Protein AF-E6QV24-F1 (afdb_monomer)

Mean predicted aligned error: 9.93 Å

Sequence (106 aa):
MTEKHENQETTTMQDHSDRLDYRHEEQKKALLIAMFHGGTVSRATRVRDAPFRVTVKGDSATVSAGIIHEMSQERLLRKQDYPDRFFYTLTEKGRSLARKIMADEK

Secondary structure (DSSP, 8-state):
------------SSHHHHHHHHHHHHHHHHHHHHHHTT-EEEEESSSTTPPEEEEETTEEEEE-HHHHHHHHHTTSEEEEE-SSEEEEEE-HHHHHHHHHHHHHT-

Organism: NCBI:txid410659

Nearest PDB structures (foldseek):
  5k0y-assembly1_t  TM=6.240E-01  e=4.616E-03  Oryctolagus cuniculus
  7oyc-assembly1_K2  TM=6.188E-01  e=1.890E-02  Xenopus laevis
  6zj3-assembly1_SN  TM=5.768E-01  e=6.845E-02  Euglena gracilis
  7qiz-assembly1_PA  TM=5.836E-01  e=1.188E-01  Solanum lycopersicum
  6gz3-assembly1_BK  TM=5.836E-01  e=1.188E-01  Oryctolagus cuniculus

Radius of gyration: 20.34 Å; Cα contacts (8 Å, |Δi|>4): 125; chains: 1; bounding box: 56×37×61 Å

Structure (mmCIF, N/CA/C/O backbone):
data_AF-E6QV24-F1
#
_entry.id   AF-E6QV24-F1
#
loop_
_atom_site.group_PDB
_atom_site.id
_atom_site.type_symbol
_atom_site.label_atom_id
_atom_site.label_alt_id
_atom_site.label_comp_id
_atom_site.label_asym_id
_atom_site.label_entity_id
_atom_site.label_seq_id
_atom_site.pdbx_PDB_ins_code
_atom_site.Cartn_x
_atom_site.Cartn_y
_atom_site.Cartn_z
_atom_site.occupancy
_atom_site.B_iso_or_equiv
_atom_site.auth_seq_id
_atom_site.auth_comp_id
_atom_site.auth_asym_id
_atom_site.auth_atom_id
_atom_site.pdbx_PDB_model_num
ATOM 1 N N . MET A 1 1 ? 43.501 22.158 47.760 1.00 36.91 1 MET A N 1
ATOM 2 C CA . MET A 1 1 ? 42.612 23.332 47.891 1.00 36.91 1 MET A CA 1
ATOM 3 C C . MET A 1 1 ? 42.487 23.914 46.492 1.00 36.91 1 MET A C 1
ATOM 5 O O . MET A 1 1 ? 43.513 24.300 45.964 1.00 36.91 1 MET A O 1
ATOM 9 N N . THR A 1 2 ? 41.377 23.903 45.764 1.00 39.44 2 THR A N 1
ATOM 10 C CA . THR A 1 2 ? 39.970 23.591 46.041 1.00 39.44 2 THR A CA 1
ATOM 11 C C . THR A 1 2 ? 39.313 23.312 44.677 1.00 39.44 2 THR A C 1
ATOM 13 O O . THR A 1 2 ? 39.796 23.787 43.654 1.00 39.44 2 THR A O 1
ATOM 16 N N . GLU A 1 3 ? 38.271 22.489 44.699 1.00 46.56 3 GLU A N 1
ATOM 17 C CA . GLU A 1 3 ? 37.474 21.938 43.595 1.00 46.56 3 GLU A CA 1
ATOM 18 C C . GLU A 1 3 ? 36.766 22.965 42.676 1.00 46.56 3 GLU A C 1
ATOM 20 O O . GLU A 1 3 ? 36.699 24.155 42.987 1.00 46.56 3 GLU A O 1
ATOM 25 N N . LYS A 1 4 ? 36.079 22.390 41.664 1.00 49.31 4 LYS A N 1
ATOM 26 C CA . LYS A 1 4 ? 34.927 22.859 40.850 1.00 49.31 4 LYS A CA 1
ATOM 27 C C . LYS A 1 4 ? 35.312 23.322 39.430 1.00 49.31 4 LYS A C 1
ATOM 29 O O . LYS A 1 4 ? 36.160 24.183 39.267 1.00 49.31 4 LYS A O 1
ATOM 34 N N . HIS A 1 5 ? 34.763 22.767 38.346 1.00 45.22 5 HIS A N 1
ATOM 35 C CA . HIS A 1 5 ? 33.353 22.439 38.140 1.00 45.22 5 HIS A CA 1
ATOM 36 C C . HIS A 1 5 ? 33.076 21.101 37.447 1.00 45.22 5 HIS A C 1
ATOM 38 O O . HIS A 1 5 ? 33.758 20.671 36.522 1.00 45.22 5 HIS A O 1
ATOM 44 N N . GLU A 1 6 ? 31.992 20.522 37.943 1.00 47.66 6 GLU A N 1
ATOM 45 C CA . GLU A 1 6 ? 31.233 19.369 37.496 1.00 47.66 6 GLU A CA 1
ATOM 46 C C . GLU A 1 6 ? 30.195 19.790 36.432 1.00 47.66 6 GLU A C 1
ATOM 48 O O . GLU A 1 6 ? 29.665 20.898 36.498 1.00 47.66 6 GLU A O 1
ATOM 53 N N . ASN A 1 7 ? 29.882 18.848 35.536 1.00 52.78 7 ASN A N 1
ATOM 54 C CA . ASN A 1 7 ? 28.608 18.618 34.840 1.00 52.78 7 ASN A CA 1
ATOM 55 C C . ASN A 1 7 ? 27.989 19.681 33.912 1.00 52.78 7 ASN A C 1
ATOM 57 O O . ASN A 1 7 ? 27.503 20.720 34.351 1.00 52.78 7 ASN A O 1
ATOM 61 N N . GLN A 1 8 ? 27.871 19.286 32.635 1.00 44.62 8 GLN A N 1
ATOM 62 C CA . GLN A 1 8 ? 26.824 19.608 31.643 1.00 44.62 8 GLN A CA 1
ATOM 63 C C . GLN A 1 8 ? 27.225 18.880 30.330 1.00 44.62 8 GLN A C 1
ATOM 65 O O . GLN A 1 8 ? 28.387 18.948 29.955 1.00 44.62 8 GLN A O 1
ATOM 70 N N . GLU A 1 9 ? 26.444 18.087 29.591 1.00 46.53 9 GLU A N 1
ATOM 71 C CA . GLU A 1 9 ? 25.015 17.775 29.528 1.00 46.53 9 GLU A CA 1
ATOM 72 C C . GLU A 1 9 ? 24.856 16.390 28.866 1.00 46.53 9 GLU A C 1
ATOM 74 O O . GLU A 1 9 ? 25.351 16.150 27.765 1.00 46.53 9 GLU A O 1
ATOM 79 N N . THR A 1 10 ? 24.132 15.472 29.502 1.00 50.44 10 THR A N 1
ATOM 80 C CA . THR A 1 10 ? 23.622 14.246 28.871 1.00 50.44 10 THR A CA 1
ATOM 81 C C . THR A 1 10 ? 22.197 14.490 28.376 1.00 50.44 10 THR A C 1
ATOM 83 O O . THR A 1 10 ? 21.255 14.062 29.034 1.00 50.44 10 THR A O 1
ATOM 86 N N . THR A 1 11 ? 22.015 15.165 27.238 1.00 54.16 11 THR A N 1
ATOM 87 C CA . THR A 1 11 ? 20.681 15.316 26.619 1.00 54.16 11 THR A CA 1
ATOM 88 C C . THR A 1 11 ? 20.800 15.466 25.103 1.00 54.16 11 THR A C 1
ATOM 90 O O . THR A 1 11 ? 20.974 16.579 24.625 1.00 54.16 11 THR A O 1
ATOM 93 N N . THR A 1 12 ? 20.733 14.375 24.323 1.00 53.31 12 THR A N 1
ATOM 94 C CA . THR A 1 12 ? 20.452 14.422 22.857 1.00 53.31 12 THR A CA 1
ATOM 95 C C . THR A 1 12 ? 20.240 13.029 22.233 1.00 53.31 12 THR A C 1
ATOM 97 O O . THR A 1 12 ? 20.788 12.706 21.186 1.00 53.31 12 THR A O 1
ATOM 100 N N . MET A 1 13 ? 19.441 12.153 22.855 1.00 53.44 13 MET A N 1
ATOM 101 C CA . MET A 1 13 ? 19.013 10.899 22.191 1.00 53.44 13 MET A CA 1
ATOM 102 C C . MET A 1 13 ? 17.493 10.721 22.073 1.00 53.44 13 MET A C 1
ATOM 104 O O . MET A 1 13 ? 17.053 9.841 21.338 1.00 53.44 13 MET A O 1
ATOM 108 N N . GLN A 1 14 ? 16.679 11.559 22.724 1.00 50.84 14 GLN A N 1
ATOM 109 C CA . GLN A 1 14 ? 15.213 11.440 22.671 1.00 50.84 14 GLN A CA 1
ATOM 110 C C . GLN A 1 14 ? 14.576 12.220 21.503 1.00 50.84 14 GLN A C 1
ATOM 112 O O . GLN A 1 14 ? 13.707 11.675 20.835 1.00 50.84 14 GLN A O 1
ATOM 117 N N . ASP A 1 15 ? 15.088 13.406 21.145 1.00 49.62 15 ASP A N 1
ATOM 118 C CA . ASP A 1 15 ? 14.508 14.263 20.083 1.00 49.62 15 ASP A CA 1
ATOM 119 C C . ASP A 1 15 ? 14.504 13.615 18.682 1.00 49.62 15 ASP A C 1
ATOM 121 O O . ASP A 1 15 ? 13.609 13.837 17.864 1.00 49.62 15 ASP A O 1
ATOM 125 N N . HIS A 1 16 ? 15.489 12.760 18.396 1.00 44.44 16 HIS A N 1
ATOM 126 C CA . HIS A 1 16 ? 15.592 12.101 17.096 1.00 44.44 16 HIS A CA 1
ATOM 127 C C . HIS A 1 16 ? 14.577 10.972 16.906 1.00 44.44 16 HIS A C 1
ATOM 129 O O . HIS A 1 16 ? 14.151 10.756 15.773 1.00 44.44 16 HIS A O 1
ATOM 135 N N . SER A 1 17 ? 14.183 10.273 17.975 1.00 52.34 17 SER A N 1
ATOM 136 C CA . SER A 1 17 ? 13.234 9.157 17.861 1.00 52.34 17 SER A CA 1
ATOM 137 C C . SER A 1 17 ? 11.819 9.677 17.623 1.00 52.34 17 SER A C 1
ATOM 139 O O . SER A 1 17 ? 11.217 9.325 16.613 1.00 52.34 17 SER A O 1
ATOM 141 N N . ASP A 1 18 ? 11.357 10.639 18.429 1.00 52.75 18 ASP A N 1
ATOM 142 C CA . ASP A 1 18 ? 10.018 11.230 18.279 1.00 52.75 18 ASP A CA 1
ATOM 143 C C . ASP A 1 18 ? 9.814 11.877 16.896 1.00 52.75 18 ASP A C 1
ATOM 145 O O . ASP A 1 18 ? 8.753 11.771 16.277 1.00 52.75 18 ASP A O 1
ATOM 149 N N . ARG A 1 19 ? 10.858 12.520 16.356 1.00 57.03 19 ARG A N 1
ATOM 150 C CA . ARG A 1 19 ? 10.805 13.180 15.044 1.00 57.03 19 ARG A CA 1
ATOM 151 C C . ARG A 1 19 ? 10.837 12.201 13.866 1.00 57.03 19 ARG A C 1
ATOM 153 O O . ARG A 1 19 ? 10.294 12.513 12.801 1.00 57.03 19 ARG A O 1
ATOM 160 N N . LEU A 1 20 ? 11.494 11.051 14.023 1.00 60.06 20 LEU A N 1
ATOM 161 C CA . LEU A 1 20 ? 11.481 9.976 13.028 1.00 60.06 20 LEU A CA 1
ATOM 162 C C . LEU A 1 20 ? 10.139 9.238 13.048 1.00 60.06 20 LEU A C 1
ATOM 164 O O . LEU A 1 20 ? 9.577 9.010 11.977 1.00 60.06 20 LEU A O 1
ATOM 168 N N . ASP A 1 21 ? 9.594 8.973 14.234 1.00 62.28 21 ASP A N 1
ATOM 169 C CA . ASP A 1 21 ? 8.296 8.321 14.422 1.00 62.28 21 ASP A CA 1
ATOM 170 C C . ASP A 1 21 ? 7.147 9.180 13.880 1.00 62.28 21 ASP A C 1
ATOM 172 O O . ASP A 1 21 ? 6.288 8.683 13.151 1.00 62.28 21 ASP A O 1
ATOM 176 N N . TYR A 1 22 ? 7.176 10.496 14.120 1.00 60.22 22 TYR A N 1
ATOM 177 C CA . TYR A 1 22 ? 6.186 11.422 13.565 1.00 60.22 22 TYR A CA 1
ATOM 178 C C . TYR A 1 22 ? 6.180 11.405 12.028 1.00 60.22 22 TYR A C 1
ATOM 180 O O . TYR A 1 22 ? 5.131 11.250 11.402 1.00 60.22 22 TYR A O 1
ATOM 188 N N . ARG A 1 23 ? 7.362 11.467 11.396 1.00 79.06 23 ARG A N 1
ATOM 189 C CA . ARG A 1 23 ? 7.481 11.366 9.930 1.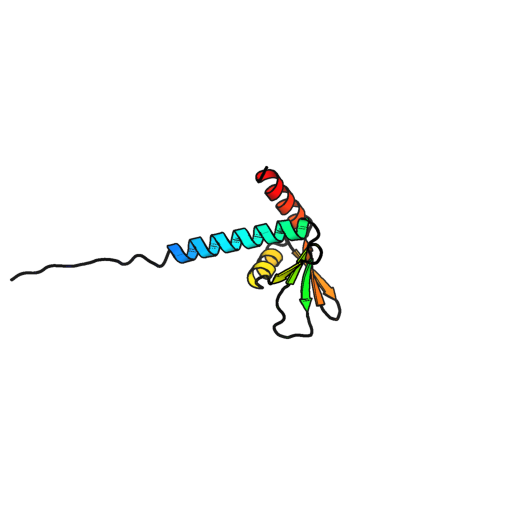00 79.06 23 ARG A CA 1
ATOM 190 C C . ARG A 1 23 ? 7.029 10.007 9.405 1.00 79.06 23 ARG A C 1
ATOM 192 O O . ARG A 1 23 ? 6.523 9.927 8.288 1.00 79.06 23 ARG A O 1
ATOM 199 N N . HIS A 1 24 ? 7.237 8.946 10.174 1.00 84.69 24 HIS A N 1
ATOM 200 C CA . HIS A 1 24 ? 6.851 7.590 9.803 1.00 84.69 24 HIS A CA 1
ATOM 201 C C . HIS A 1 24 ? 5.328 7.408 9.817 1.00 84.69 24 HIS A C 1
ATOM 203 O O . HIS A 1 24 ? 4.756 6.941 8.829 1.00 84.69 24 HIS A O 1
ATOM 209 N N . GLU A 1 25 ? 4.652 7.865 10.873 1.00 86.50 25 GLU A N 1
ATOM 210 C CA . GLU A 1 25 ? 3.186 7.865 10.968 1.00 86.50 25 GLU A CA 1
ATOM 211 C C . GLU A 1 25 ? 2.542 8.780 9.914 1.00 86.50 25 GLU A C 1
ATOM 213 O O . GLU A 1 25 ? 1.572 8.389 9.255 1.00 86.50 25 GLU A O 1
ATOM 218 N N . GLU A 1 26 ? 3.124 9.955 9.650 1.00 88.44 26 GLU A N 1
ATOM 219 C CA . GLU A 1 26 ? 2.697 10.824 8.547 1.00 88.44 26 GLU A CA 1
ATOM 220 C C . GLU A 1 26 ? 2.830 10.135 7.183 1.00 88.44 26 GLU A C 1
ATOM 222 O O . GLU A 1 26 ? 1.929 10.231 6.347 1.00 88.44 26 GLU A O 1
ATOM 227 N N . GLN A 1 27 ? 3.915 9.391 6.945 1.00 89.69 27 GLN A N 1
ATOM 228 C CA . GLN A 1 27 ? 4.094 8.637 5.703 1.00 89.69 27 GLN A CA 1
ATOM 229 C C . GLN A 1 27 ? 3.094 7.478 5.578 1.00 89.69 27 GLN A C 1
ATOM 231 O O . GLN A 1 27 ? 2.550 7.270 4.488 1.00 89.69 27 GLN A O 1
ATOM 236 N N . LYS A 1 28 ? 2.796 6.752 6.667 1.00 93.06 28 LYS A N 1
ATOM 237 C CA . LYS A 1 28 ? 1.732 5.728 6.697 1.00 93.06 28 LYS A CA 1
ATOM 238 C C . LYS A 1 28 ? 0.378 6.345 6.349 1.00 93.06 28 LYS A C 1
ATOM 240 O O . LYS A 1 28 ? -0.336 5.828 5.485 1.00 93.06 28 LYS A O 1
ATOM 245 N N . LYS A 1 29 ? 0.046 7.479 6.970 1.00 92.81 29 LYS A N 1
ATOM 246 C CA . LYS A 1 29 ? -1.186 8.236 6.714 1.00 92.81 29 LYS A CA 1
ATOM 247 C C . LYS A 1 29 ? -1.272 8.705 5.261 1.00 92.81 29 LYS A C 1
ATOM 249 O O . LYS A 1 29 ? -2.268 8.426 4.590 1.00 92.81 29 LYS A O 1
ATOM 254 N N . ALA A 1 30 ? -0.222 9.341 4.746 1.00 91.19 30 ALA A N 1
ATOM 255 C CA . ALA A 1 30 ? -0.159 9.798 3.362 1.00 91.19 30 ALA A CA 1
ATOM 256 C C . ALA A 1 30 ? -0.331 8.635 2.373 1.00 91.19 30 ALA A C 1
ATOM 258 O O . ALA A 1 30 ? -1.084 8.748 1.404 1.00 91.19 30 ALA A O 1
ATOM 259 N N . LEU A 1 31 ? 0.299 7.486 2.642 1.00 93.69 31 LEU A N 1
ATOM 260 C CA . LEU A 1 31 ? 0.145 6.295 1.815 1.00 93.69 31 LEU A CA 1
ATOM 261 C C . LEU A 1 31 ? -1.289 5.745 1.845 1.00 93.69 31 LEU A C 1
ATOM 263 O O . LEU A 1 31 ? -1.832 5.412 0.790 1.00 93.69 31 LEU A O 1
ATOM 267 N N . LEU A 1 32 ? -1.917 5.659 3.022 1.00 94.44 32 LEU A N 1
ATOM 268 C CA . LEU A 1 32 ? -3.313 5.227 3.157 1.00 94.44 32 LEU A CA 1
ATOM 269 C C . LEU A 1 32 ? -4.252 6.097 2.320 1.00 94.44 32 LEU A C 1
ATOM 271 O O . LEU A 1 32 ? -5.082 5.563 1.580 1.00 94.44 32 LEU A O 1
ATOM 275 N N . ILE A 1 33 ? -4.098 7.419 2.408 1.00 92.81 33 ILE A N 1
ATOM 276 C CA . ILE A 1 33 ? -4.903 8.388 1.657 1.00 92.81 33 ILE A CA 1
ATOM 277 C C . ILE A 1 33 ? -4.642 8.241 0.152 1.00 92.81 33 ILE A C 1
ATOM 279 O O . ILE A 1 33 ? -5.585 8.122 -0.634 1.00 92.81 33 ILE A O 1
ATOM 283 N N . ALA A 1 34 ? -3.375 8.156 -0.262 1.00 92.44 34 ALA A N 1
ATOM 284 C CA . ALA A 1 34 ? -3.002 7.966 -1.662 1.00 92.44 34 ALA A CA 1
ATOM 285 C C . ALA A 1 34 ? -3.638 6.702 -2.261 1.00 92.44 34 ALA A C 1
ATOM 287 O O . ALA A 1 34 ? -4.241 6.747 -3.336 1.00 92.44 34 ALA A O 1
ATOM 288 N N . MET A 1 35 ? -3.562 5.574 -1.551 1.00 94.00 35 MET A N 1
ATOM 289 C CA . MET A 1 35 ? -4.175 4.320 -1.991 1.00 94.00 35 MET A CA 1
ATOM 290 C C . MET A 1 35 ? -5.707 4.369 -1.962 1.00 94.00 35 MET A C 1
ATOM 292 O O . MET A 1 35 ? -6.358 3.743 -2.799 1.00 94.00 35 MET A O 1
ATOM 296 N N . PHE A 1 36 ? -6.301 5.130 -1.038 1.00 93.62 36 PHE A N 1
ATOM 297 C CA . PHE A 1 36 ? -7.748 5.331 -0.985 1.00 93.62 36 PHE A CA 1
ATOM 298 C C . PHE A 1 36 ? -8.264 6.081 -2.219 1.00 93.62 36 PHE A C 1
ATOM 300 O O . PHE A 1 36 ? -9.308 5.724 -2.762 1.00 93.62 36 PHE A O 1
ATOM 307 N N . HIS A 1 37 ? -7.488 7.037 -2.734 1.00 91.00 37 HIS A N 1
ATOM 308 C CA . HIS A 1 37 ? -7.772 7.748 -3.984 1.00 91.00 37 HIS A CA 1
ATOM 309 C C . HIS A 1 37 ? -7.430 6.958 -5.262 1.00 91.00 37 HIS A C 1
ATOM 311 O O . HIS A 1 37 ? -7.389 7.531 -6.352 1.00 91.00 37 HIS A O 1
ATOM 317 N N . GLY A 1 38 ? -7.210 5.645 -5.153 1.00 88.88 38 GLY A N 1
ATOM 318 C CA . GLY A 1 38 ? -6.918 4.768 -6.288 1.00 88.88 38 GLY A CA 1
ATOM 319 C C . GLY A 1 38 ? -5.428 4.580 -6.569 1.00 88.88 38 GLY A C 1
ATOM 320 O O . GLY A 1 38 ? -5.073 4.029 -7.608 1.00 88.88 38 GLY A O 1
ATOM 321 N N . GLY A 1 39 ? -4.553 5.017 -5.660 1.00 90.69 39 GLY A N 1
ATOM 322 C CA . GLY A 1 39 ? -3.130 4.721 -5.736 1.00 90.69 39 GLY A CA 1
ATOM 323 C C . GLY A 1 39 ? -2.836 3.226 -5.599 1.00 90.69 39 GLY A C 1
ATOM 324 O O . GLY A 1 39 ? -3.464 2.514 -4.812 1.00 90.69 39 GLY A O 1
ATOM 325 N N . THR A 1 40 ? -1.844 2.744 -6.341 1.00 89.62 40 THR A N 1
ATOM 326 C CA . THR A 1 40 ? -1.382 1.352 -6.262 1.00 89.62 40 THR A CA 1
ATOM 327 C C . THR A 1 40 ? 0.042 1.296 -5.750 1.00 89.62 40 THR A C 1
ATOM 329 O O . THR A 1 40 ? 0.896 2.024 -6.254 1.00 89.62 40 THR A O 1
ATOM 332 N N . VAL A 1 41 ? 0.320 0.392 -4.812 1.00 95.00 41 VAL A N 1
ATOM 333 C CA . VAL A 1 41 ? 1.694 0.069 -4.415 1.00 95.00 41 VAL A CA 1
ATOM 334 C C . VAL A 1 41 ? 2.132 -1.183 -5.152 1.00 95.00 41 VAL A C 1
ATOM 336 O O . VAL A 1 41 ? 1.400 -2.169 -5.170 1.00 95.00 41 VAL A O 1
ATOM 339 N N . SER A 1 42 ? 3.325 -1.169 -5.735 1.00 94.81 42 SER A N 1
ATOM 340 C CA . SER A 1 42 ? 3.887 -2.324 -6.430 1.00 94.81 42 SER A CA 1
ATOM 341 C C . SER A 1 42 ? 5.385 -2.475 -6.198 1.00 94.81 42 SER A C 1
ATOM 343 O O . SER A 1 42 ? 6.073 -1.518 -5.840 1.00 94.81 42 SER A O 1
ATOM 345 N N . ARG A 1 43 ? 5.897 -3.687 -6.413 1.00 95.06 43 ARG A N 1
ATOM 346 C CA . ARG A 1 43 ? 7.334 -3.983 -6.464 1.00 95.06 43 ARG A CA 1
ATOM 347 C C . ARG A 1 43 ? 7.583 -5.036 -7.540 1.00 95.06 43 ARG A C 1
ATOM 349 O O . ARG A 1 43 ? 6.816 -5.994 -7.656 1.00 95.06 43 ARG A O 1
ATOM 356 N N . ALA A 1 44 ? 8.647 -4.861 -8.319 1.00 94.12 44 ALA A N 1
ATOM 357 C CA . ALA A 1 44 ? 9.074 -5.855 -9.300 1.00 94.12 44 ALA A CA 1
ATOM 358 C C . ALA A 1 44 ? 9.634 -7.101 -8.595 1.00 94.12 44 ALA A C 1
ATOM 360 O O . ALA A 1 44 ? 10.397 -6.977 -7.639 1.00 94.12 44 ALA A O 1
ATOM 361 N N . THR A 1 45 ? 9.280 -8.295 -9.072 1.00 91.44 45 THR A N 1
ATOM 362 C CA . THR A 1 45 ? 9.753 -9.569 -8.490 1.00 91.44 45 THR A CA 1
ATOM 363 C C . THR A 1 45 ? 11.088 -10.021 -9.076 1.00 91.44 45 THR A C 1
ATOM 365 O O . THR A 1 45 ? 11.862 -10.691 -8.401 1.00 91.44 45 THR A O 1
ATOM 368 N N . ARG A 1 46 ? 11.387 -9.622 -10.318 1.00 91.19 46 ARG A N 1
ATOM 369 C CA . ARG A 1 46 ? 12.605 -10.015 -11.052 1.00 91.19 46 ARG A CA 1
ATOM 370 C C . ARG A 1 46 ? 13.863 -9.229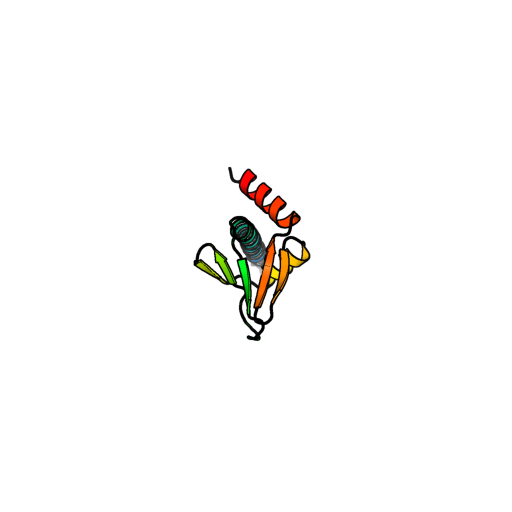 -10.656 1.00 91.19 46 ARG A C 1
ATOM 372 O O . ARG A 1 46 ? 14.942 -9.512 -11.160 1.00 91.19 46 ARG A O 1
ATOM 379 N N . VAL A 1 47 ? 13.732 -8.232 -9.782 1.00 89.50 47 VAL A N 1
ATOM 380 C CA . VAL A 1 47 ? 14.830 -7.361 -9.345 1.00 89.50 47 VAL A CA 1
ATOM 381 C C . VAL A 1 47 ? 14.988 -7.515 -7.837 1.00 89.50 47 VAL A C 1
ATOM 383 O O . VAL A 1 47 ? 14.082 -7.160 -7.084 1.00 89.50 47 VAL A O 1
ATOM 386 N N . ARG A 1 48 ? 16.144 -8.036 -7.406 1.00 83.38 48 ARG A N 1
ATOM 387 C CA . ARG A 1 48 ? 16.444 -8.396 -6.007 1.00 83.38 48 ARG A CA 1
ATOM 388 C C . ARG A 1 48 ? 16.072 -7.282 -5.021 1.00 83.38 48 ARG A C 1
ATOM 390 O O . ARG A 1 48 ? 15.289 -7.504 -4.099 1.00 83.38 48 ARG A O 1
ATOM 397 N N . ASP A 1 49 ? 16.526 -6.065 -5.301 1.00 88.38 49 ASP A N 1
ATOM 398 C CA . ASP A 1 49 ? 16.359 -4.903 -4.423 1.00 88.38 49 ASP A CA 1
ATOM 399 C C . ASP A 1 49 ? 15.434 -3.844 -5.035 1.00 88.38 49 ASP A C 1
ATOM 401 O O . ASP A 1 49 ? 15.608 -2.645 -4.826 1.00 88.38 49 ASP A O 1
ATOM 405 N N . ALA A 1 50 ? 14.432 -4.272 -5.818 1.00 90.75 50 ALA A N 1
ATOM 406 C CA . ALA A 1 50 ? 13.459 -3.330 -6.363 1.00 90.75 50 ALA A CA 1
ATOM 407 C C . ALA A 1 50 ? 12.766 -2.547 -5.235 1.00 90.75 50 ALA A C 1
ATOM 409 O O . ALA A 1 50 ? 12.276 -3.169 -4.288 1.00 90.75 50 ALA A O 1
ATOM 410 N N . PRO A 1 51 ? 12.655 -1.213 -5.346 1.00 93.44 51 PRO A N 1
ATOM 411 C CA . PRO A 1 51 ? 11.924 -0.417 -4.374 1.00 93.44 51 PRO A CA 1
ATOM 412 C C . PRO A 1 51 ? 10.418 -0.670 -4.478 1.00 93.44 51 PRO A C 1
ATOM 414 O O . PRO A 1 51 ? 9.894 -1.003 -5.547 1.00 93.44 51 PRO A O 1
ATOM 417 N N . PHE A 1 52 ? 9.706 -0.443 -3.375 1.00 94.12 52 PHE A N 1
ATOM 418 C CA . PHE A 1 52 ? 8.258 -0.288 -3.429 1.00 94.12 52 PHE A CA 1
ATOM 419 C C . PHE A 1 52 ? 7.929 1.056 -4.061 1.00 94.12 52 PHE A C 1
ATOM 421 O O . PHE A 1 52 ? 8.451 2.091 -3.648 1.00 94.12 52 PHE A O 1
ATOM 428 N N . ARG A 1 53 ? 7.057 1.041 -5.063 1.00 94.38 53 ARG A N 1
ATOM 429 C CA . ARG A 1 53 ? 6.593 2.242 -5.751 1.00 94.38 53 ARG A CA 1
ATOM 430 C C . ARG A 1 53 ? 5.110 2.417 -5.500 1.00 94.38 53 ARG A C 1
ATOM 432 O O . ARG A 1 53 ? 4.343 1.493 -5.764 1.00 94.38 53 ARG A O 1
ATOM 439 N N . VAL A 1 54 ? 4.723 3.590 -5.016 1.00 92.25 54 VAL A N 1
ATOM 440 C CA . VAL A 1 54 ? 3.334 4.043 -5.040 1.00 92.25 54 VAL A CA 1
ATOM 441 C C . VAL A 1 54 ? 3.121 4.843 -6.317 1.00 92.25 54 VAL A C 1
ATOM 443 O O . VAL A 1 54 ? 3.932 5.707 -6.645 1.00 92.25 54 VAL A O 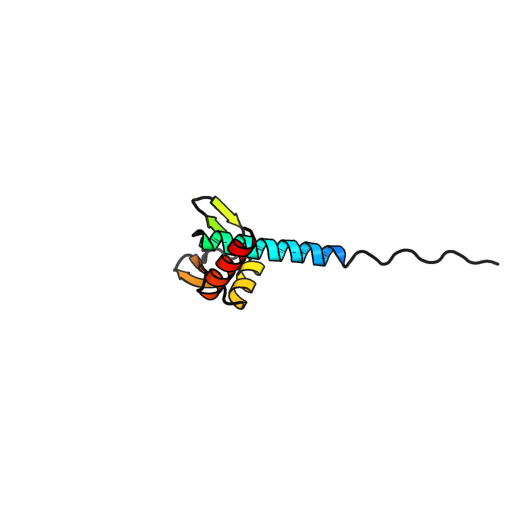1
ATOM 446 N N . THR A 1 55 ? 2.050 4.544 -7.043 1.00 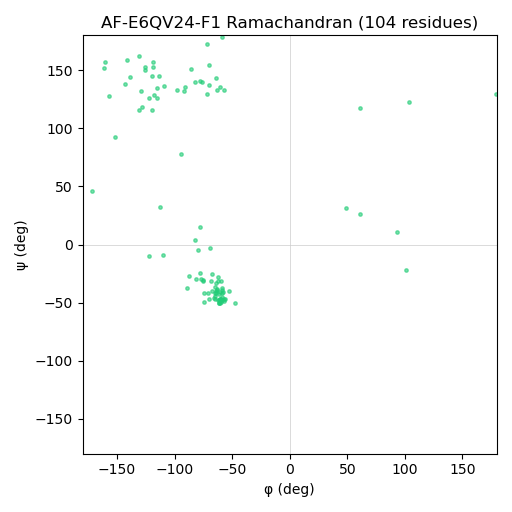91.38 55 THR A N 1
ATOM 447 C CA . THR A 1 55 ? 1.670 5.267 -8.258 1.00 91.38 55 THR A CA 1
ATOM 448 C C . THR A 1 55 ? 0.265 5.822 -8.094 1.00 91.38 55 THR A C 1
ATOM 450 O O . THR 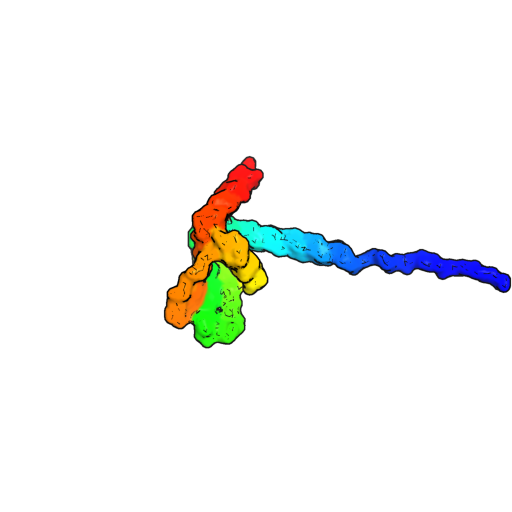A 1 55 ? -0.656 5.066 -7.784 1.00 91.38 55 THR A O 1
ATOM 453 N N . VAL A 1 56 ? 0.097 7.128 -8.305 1.00 87.88 56 VAL A N 1
ATOM 454 C CA . VAL A 1 56 ? -1.174 7.857 -8.199 1.00 87.88 56 VAL A CA 1
ATOM 455 C C . VAL A 1 56 ? -1.335 8.697 -9.460 1.00 87.88 56 VAL A C 1
ATOM 457 O O . VAL A 1 56 ? -0.537 9.590 -9.702 1.00 87.88 56 VAL A O 1
ATOM 460 N N . LYS A 1 57 ? -2.353 8.414 -10.282 1.00 85.31 57 LYS A N 1
ATOM 461 C CA . LYS A 1 57 ? -2.683 9.204 -11.491 1.00 85.31 57 LYS A CA 1
ATOM 462 C C . LYS A 1 57 ? -1.493 9.499 -12.435 1.00 85.31 57 LYS A C 1
ATOM 464 O O . LYS A 1 57 ? -1.489 10.515 -13.115 1.00 85.31 57 LYS A O 1
ATOM 469 N N . GLY A 1 58 ? -0.513 8.596 -12.510 1.00 82.75 58 GLY A N 1
ATOM 470 C CA . GLY A 1 58 ? 0.676 8.738 -13.364 1.00 82.75 58 GLY A CA 1
ATOM 471 C C . GLY A 1 58 ? 1.933 9.197 -12.623 1.00 82.75 58 GLY A C 1
ATOM 472 O O . GLY A 1 58 ? 3.035 8.854 -13.050 1.00 82.75 58 GLY A O 1
ATOM 473 N N . ASP A 1 59 ? 1.791 9.839 -11.465 1.00 87.00 59 ASP A N 1
ATOM 474 C CA . ASP A 1 59 ? 2.918 10.175 -10.599 1.00 87.00 59 ASP A CA 1
ATOM 475 C C . ASP A 1 59 ? 3.372 8.954 -9.809 1.00 87.00 59 ASP A C 1
ATOM 477 O O . ASP A 1 59 ? 2.559 8.141 -9.365 1.00 87.00 59 ASP A O 1
ATOM 481 N N . SER A 1 60 ? 4.685 8.802 -9.640 1.00 89.25 60 SER A N 1
ATOM 482 C CA . SER A 1 60 ? 5.274 7.681 -8.910 1.00 89.25 60 SER A CA 1
ATOM 483 C C . SER A 1 60 ? 6.268 8.157 -7.866 1.00 89.25 60 SER A C 1
ATOM 485 O O . SER A 1 60 ? 7.194 8.896 -8.186 1.00 89.25 60 SER A O 1
ATOM 487 N N . ALA A 1 61 ? 6.137 7.635 -6.652 1.00 90.12 61 ALA A N 1
ATOM 488 C CA . ALA A 1 61 ? 7.084 7.851 -5.568 1.00 90.12 61 ALA A CA 1
ATOM 489 C C . ALA A 1 61 ? 7.569 6.515 -4.999 1.00 90.12 61 ALA A C 1
ATOM 491 O O . ALA A 1 61 ? 6.875 5.496 -5.060 1.00 90.12 61 ALA A O 1
ATOM 492 N N . THR A 1 62 ? 8.779 6.518 -4.447 1.00 92.25 62 THR A N 1
ATOM 493 C CA . THR A 1 62 ? 9.310 5.376 -3.700 1.00 92.25 62 THR A CA 1
ATOM 494 C C . THR A 1 62 ? 8.785 5.416 -2.272 1.00 92.25 62 THR A C 1
ATOM 496 O O . THR A 1 62 ? 8.739 6.478 -1.658 1.00 92.25 62 THR A O 1
ATOM 499 N N . VAL A 1 63 ? 8.427 4.252 -1.736 1.00 90.38 63 VAL A N 1
ATOM 500 C CA . VAL A 1 63 ? 8.008 4.085 -0.342 1.00 90.38 63 VAL A CA 1
ATOM 501 C C . VAL A 1 63 ? 8.952 3.118 0.363 1.00 90.38 63 VAL A C 1
ATOM 503 O O . VAL A 1 63 ? 9.439 2.156 -0.236 1.00 90.38 63 VAL A O 1
ATOM 506 N N . SER A 1 64 ? 9.205 3.367 1.648 1.00 90.81 64 SER A N 1
ATOM 507 C CA . SER A 1 64 ? 9.987 2.465 2.490 1.00 90.81 64 SER A CA 1
ATOM 508 C C . SER A 1 64 ? 9.336 1.083 2.588 1.00 90.81 64 SER A C 1
ATOM 510 O O . SER A 1 64 ? 8.134 0.951 2.827 1.00 90.81 64 SER A O 1
ATOM 512 N N . ALA A 1 65 ? 10.154 0.035 2.469 1.00 90.94 65 ALA A N 1
ATOM 513 C CA . ALA A 1 65 ? 9.719 -1.339 2.697 1.00 90.94 65 ALA A CA 1
ATOM 514 C C . ALA A 1 65 ? 9.176 -1.554 4.120 1.00 90.94 65 ALA A C 1
ATOM 516 O O . ALA A 1 65 ? 8.263 -2.359 4.292 1.00 90.94 65 ALA A O 1
ATOM 517 N N . GLY A 1 66 ? 9.704 -0.820 5.110 1.00 91.94 66 GLY A N 1
ATOM 518 C CA . GLY A 1 66 ? 9.258 -0.894 6.504 1.00 91.94 66 GLY A CA 1
ATOM 519 C C . GLY A 1 66 ? 7.787 -0.511 6.655 1.00 91.94 66 GLY A C 1
ATOM 520 O O . GLY A 1 66 ? 7.013 -1.280 7.213 1.00 91.94 66 GLY A O 1
ATOM 521 N N . ILE A 1 67 ? 7.379 0.598 6.032 1.00 93.19 67 ILE A N 1
ATOM 522 C CA . ILE A 1 67 ? 5.985 1.072 6.034 1.00 93.19 67 ILE A CA 1
ATOM 523 C C . ILE A 1 67 ? 5.049 0.040 5.400 1.00 93.19 67 ILE A C 1
ATOM 525 O O . ILE A 1 67 ? 4.006 -0.290 5.961 1.00 93.19 67 ILE A O 1
ATOM 529 N N . ILE A 1 68 ? 5.424 -0.511 4.239 1.00 94.06 68 ILE A N 1
ATOM 530 C CA . ILE A 1 68 ? 4.595 -1.519 3.563 1.00 94.06 68 ILE A CA 1
ATOM 531 C C . ILE A 1 68 ? 4.475 -2.788 4.408 1.00 94.06 68 ILE A C 1
ATOM 533 O O . ILE A 1 68 ? 3.389 -3.364 4.501 1.00 94.06 68 ILE A O 1
ATOM 537 N N . HIS A 1 69 ? 5.577 -3.222 5.023 1.00 92.94 69 HIS A N 1
ATOM 538 C CA . HIS A 1 69 ? 5.586 -4.390 5.892 1.00 92.94 69 HIS A CA 1
ATOM 539 C C . HIS A 1 69 ? 4.661 -4.191 7.094 1.00 92.94 69 HIS A C 1
ATOM 541 O O . HIS A 1 69 ? 3.788 -5.021 7.333 1.00 92.94 69 HIS A O 1
ATOM 547 N N . GLU A 1 70 ? 4.799 -3.075 7.799 1.00 94.56 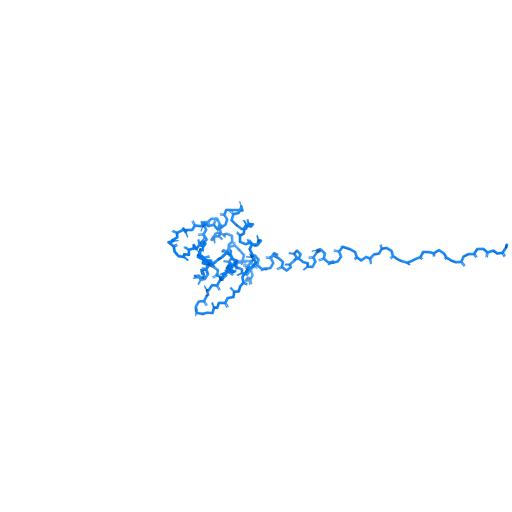70 GLU A N 1
ATOM 548 C CA . GLU A 1 70 ? 4.005 -2.749 8.980 1.00 94.56 70 GLU A CA 1
ATOM 549 C C . GLU A 1 70 ? 2.511 -2.649 8.664 1.00 94.56 70 GLU A C 1
ATOM 551 O O . GLU A 1 70 ? 1.700 -3.357 9.259 1.00 94.56 70 GLU A O 1
ATOM 556 N N . MET A 1 71 ? 2.133 -1.885 7.637 1.00 95.50 71 MET A N 1
ATOM 557 C CA . MET A 1 71 ? 0.731 -1.778 7.222 1.00 95.50 71 MET A CA 1
ATOM 558 C C . MET A 1 71 ? 0.148 -3.123 6.753 1.00 95.50 71 MET A C 1
ATOM 560 O O . MET A 1 71 ? -1.060 -3.365 6.865 1.00 95.50 71 MET A O 1
ATOM 564 N N . SER A 1 72 ? 0.988 -4.020 6.225 1.00 94.44 72 SER A N 1
ATOM 565 C CA . SER A 1 72 ? 0.590 -5.395 5.922 1.00 94.44 72 SER A CA 1
ATOM 566 C C . SER A 1 72 ? 0.370 -6.221 7.197 1.00 94.44 72 SER A C 1
ATOM 568 O O . SER A 1 72 ? -0.614 -6.959 7.254 1.00 94.44 72 SER A O 1
ATOM 570 N N . GLN A 1 73 ? 1.225 -6.094 8.220 1.00 95.12 73 GLN A N 1
ATOM 571 C CA . GLN A 1 73 ? 1.047 -6.759 9.524 1.00 95.12 73 GLN A CA 1
ATOM 572 C C . GLN A 1 73 ? -0.217 -6.273 10.241 1.00 95.12 73 GLN A C 1
ATOM 574 O O . GLN A 1 73 ? -0.991 -7.068 10.776 1.00 95.12 73 GLN A O 1
ATOM 579 N N . GLU A 1 74 ? -0.508 -4.976 10.151 1.00 95.81 74 GLU A N 1
ATOM 580 C CA . GLU A 1 74 ? -1.737 -4.369 10.666 1.00 95.81 74 GLU A CA 1
ATOM 581 C C . GLU A 1 74 ? -3.003 -4.783 9.885 1.00 95.81 74 GLU A C 1
ATOM 583 O O . GLU A 1 74 ? -4.124 -4.405 10.255 1.00 95.81 74 GLU A O 1
ATOM 588 N N . ARG A 1 75 ? -2.856 -5.580 8.816 1.00 96.31 75 ARG A N 1
ATOM 589 C CA . ARG A 1 75 ? -3.926 -6.026 7.906 1.00 96.31 75 ARG A CA 1
ATOM 590 C C . ARG A 1 75 ? -4.635 -4.874 7.189 1.00 96.31 75 ARG A C 1
ATOM 592 O O . ARG A 1 75 ? -5.801 -5.004 6.807 1.00 96.31 75 ARG A O 1
ATOM 599 N N . LEU A 1 76 ? -3.960 -3.741 7.004 1.00 96.50 76 LEU A N 1
ATOM 600 C CA . LEU A 1 76 ? -4.470 -2.615 6.216 1.00 96.50 76 LEU A CA 1
ATOM 601 C C . LEU A 1 76 ? -4.253 -2.841 4.720 1.00 96.50 76 LEU A C 1
ATOM 603 O O . LEU A 1 76 ? -5.048 -2.381 3.898 1.00 96.50 76 LEU A O 1
ATOM 607 N N . LEU A 1 77 ? -3.203 -3.585 4.376 1.00 96.00 77 LEU A N 1
ATOM 608 C CA . LEU A 1 77 ? -2.855 -3.939 3.009 1.00 96.00 77 LEU A CA 1
ATOM 609 C C . LEU A 1 77 ? -3.013 -5.439 2.770 1.00 96.00 77 LEU A C 1
ATOM 611 O O . LEU A 1 77 ? -2.743 -6.265 3.639 1.00 96.00 77 LEU A O 1
ATOM 615 N N . ARG A 1 78 ? -3.426 -5.788 1.554 1.00 94.69 78 ARG A N 1
ATOM 616 C CA . ARG A 1 78 ? -3.430 -7.155 1.033 1.00 94.69 78 ARG A CA 1
ATOM 617 C C . ARG A 1 78 ? -2.502 -7.230 -0.166 1.00 94.69 78 ARG A C 1
ATOM 619 O O . ARG A 1 78 ? -2.651 -6.440 -1.101 1.00 94.69 78 ARG A O 1
ATOM 626 N N . LYS A 1 79 ? -1.586 -8.197 -0.139 1.00 94.69 79 LYS A N 1
ATOM 627 C CA . LYS A 1 79 ? -0.701 -8.516 -1.258 1.00 94.69 79 LYS A CA 1
ATOM 628 C C . LYS A 1 79 ? -1.457 -9.296 -2.337 1.00 94.69 79 LYS A C 1
ATOM 630 O O . LYS A 1 79 ? -2.262 -10.174 -2.024 1.00 94.69 79 LYS A O 1
ATOM 635 N N . GLN A 1 80 ? -1.183 -8.972 -3.592 1.00 94.12 80 GLN A N 1
ATOM 636 C CA . GLN A 1 80 ? -1.625 -9.699 -4.776 1.00 94.12 80 GLN A CA 1
ATOM 637 C C . GLN A 1 80 ? -0.406 -9.989 -5.651 1.00 94.12 80 GLN A C 1
ATOM 639 O O . GLN A 1 80 ? 0.272 -9.061 -6.097 1.00 94.12 80 GLN A O 1
ATOM 644 N N . ASP A 1 81 ? -0.117 -11.265 -5.874 1.00 93.88 81 ASP A N 1
ATOM 645 C CA . ASP A 1 81 ? 1.045 -11.712 -6.637 1.00 93.88 81 ASP A CA 1
ATOM 646 C C . ASP A 1 81 ? 0.715 -11.869 -8.128 1.00 93.88 81 ASP A C 1
ATOM 648 O O . ASP A 1 81 ? -0.318 -12.425 -8.494 1.00 93.88 81 ASP A O 1
ATOM 652 N N . TYR A 1 82 ? 1.615 -11.383 -8.983 1.00 91.88 82 TYR A N 1
ATOM 653 C CA . TYR A 1 82 ? 1.605 -11.567 -10.435 1.00 91.88 82 TYR A CA 1
ATOM 654 C C . TYR A 1 82 ? 3.004 -12.034 -10.879 1.00 91.88 82 TYR A C 1
ATOM 656 O O . TYR A 1 82 ? 3.970 -11.854 -10.131 1.00 91.88 82 TYR A O 1
ATOM 664 N N . PRO A 1 83 ? 3.162 -12.605 -12.089 1.00 89.44 83 PRO A N 1
ATOM 665 C CA . PRO A 1 83 ? 4.440 -13.183 -12.520 1.00 89.44 83 PRO A CA 1
ATOM 666 C C . PRO A 1 83 ? 5.649 -12.235 -12.397 1.00 89.44 83 PRO A C 1
ATOM 668 O O . PRO A 1 83 ? 6.714 -12.636 -11.931 1.00 89.44 83 PRO A O 1
ATOM 671 N N . ASP A 1 84 ? 5.472 -10.953 -12.736 1.00 92.06 84 ASP A N 1
ATOM 672 C CA . ASP A 1 84 ? 6.590 -9.996 -12.858 1.00 92.06 84 ASP A CA 1
ATOM 673 C C . ASP A 1 84 ? 6.631 -8.926 -11.767 1.00 92.06 84 ASP A C 1
ATOM 675 O O . ASP A 1 84 ? 7.572 -8.131 -11.666 1.00 92.06 84 ASP A O 1
ATOM 679 N N . ARG A 1 85 ? 5.576 -8.868 -10.962 1.00 93.56 85 ARG A N 1
ATOM 680 C CA . ARG A 1 85 ? 5.366 -7.851 -9.938 1.00 93.56 85 ARG A CA 1
ATOM 681 C C . ARG A 1 85 ? 4.355 -8.358 -8.933 1.00 93.56 85 ARG A C 1
ATOM 683 O O . ARG A 1 85 ? 3.493 -9.155 -9.267 1.00 93.56 85 ARG A O 1
ATOM 690 N N . PHE A 1 86 ? 4.385 -7.822 -7.732 1.00 93.50 86 PHE A N 1
ATOM 691 C CA . PHE A 1 86 ? 3.233 -7.919 -6.850 1.00 93.50 86 PHE A CA 1
ATOM 692 C C . PHE A 1 86 ? 2.719 -6.524 -6.536 1.00 93.50 86 PHE A C 1
ATOM 694 O O . PHE A 1 86 ? 3.453 -5.534 -6.620 1.00 93.50 86 PHE A O 1
ATOM 701 N N . PHE A 1 87 ? 1.452 -6.469 -6.154 1.00 94.50 87 PHE A N 1
ATOM 702 C CA . PHE A 1 87 ? 0.775 -5.251 -5.752 1.00 94.50 87 PHE A CA 1
ATOM 703 C C . PHE A 1 87 ? 0.291 -5.360 -4.317 1.00 94.50 87 PHE A C 1
ATOM 705 O O . PHE A 1 87 ? -0.029 -6.445 -3.837 1.00 94.50 87 PHE A O 1
ATOM 712 N N . TYR A 1 88 ? 0.186 -4.217 -3.655 1.00 94.81 88 TYR A N 1
ATOM 713 C CA . TYR A 1 88 ? -0.604 -4.074 -2.447 1.00 94.81 88 TYR A CA 1
ATOM 714 C C . TYR A 1 88 ? -1.835 -3.231 -2.743 1.00 94.81 88 TYR A C 1
ATOM 716 O O . TYR A 1 88 ? -1.767 -2.196 -3.408 1.00 94.81 88 TYR A O 1
ATOM 724 N N . THR A 1 89 ? -2.965 -3.682 -2.213 1.00 93.19 89 THR A N 1
ATOM 725 C CA . THR A 1 89 ? -4.249 -2.979 -2.258 1.00 93.19 89 THR A CA 1
ATOM 726 C C . THR A 1 89 ? -4.805 -2.833 -0.852 1.00 93.19 89 THR A C 1
ATOM 728 O O . THR A 1 89 ? -4.569 -3.705 -0.014 1.00 93.19 89 THR A O 1
ATOM 731 N N . LEU A 1 90 ? -5.577 -1.776 -0.596 1.00 94.81 90 LEU A N 1
ATOM 732 C CA . LEU A 1 90 ? -6.245 -1.604 0.694 1.00 94.81 90 LEU A CA 1
ATOM 733 C C . LEU A 1 90 ? -7.249 -2.733 0.950 1.00 94.81 90 LEU A C 1
ATOM 735 O O . LEU A 1 90 ? -8.094 -3.029 0.099 1.00 94.81 90 LEU A O 1
ATOM 739 N N . THR A 1 91 ? -7.195 -3.303 2.150 1.00 96.19 91 THR A N 1
ATOM 740 C CA . THR A 1 91 ? -8.269 -4.141 2.696 1.00 96.19 91 THR A CA 1
ATOM 741 C C . THR A 1 91 ? -9.479 -3.282 3.067 1.00 96.19 91 THR A C 1
ATOM 743 O O . THR A 1 91 ? -9.408 -2.051 3.080 1.00 96.19 91 THR A O 1
ATOM 746 N N . GLU A 1 92 ? -10.599 -3.905 3.433 1.00 96.00 92 GLU A N 1
ATOM 747 C CA . GLU A 1 92 ? -11.746 -3.177 3.992 1.00 96.00 92 GLU A CA 1
ATOM 748 C C . GLU A 1 92 ? -11.377 -2.412 5.270 1.00 96.00 92 GLU A C 1
ATOM 750 O O . GLU A 1 92 ? -11.780 -1.258 5.434 1.00 96.00 92 GLU A O 1
ATOM 755 N N . LYS A 1 93 ? -10.539 -3.011 6.132 1.00 96.50 93 LYS A N 1
ATOM 756 C CA . LYS A 1 93 ? -9.986 -2.354 7.325 1.00 96.50 93 LYS A CA 1
ATOM 757 C C . LYS A 1 93 ? -9.177 -1.114 6.938 1.00 96.50 93 LYS A C 1
ATOM 759 O O . LYS A 1 93 ? -9.438 -0.038 7.470 1.00 96.50 93 LYS A O 1
ATOM 764 N N . GLY A 1 94 ? -8.262 -1.242 5.972 1.00 95.81 94 GLY A N 1
ATOM 765 C CA . GLY A 1 94 ? -7.470 -0.123 5.451 1.00 95.81 94 GLY A CA 1
ATOM 766 C C . GLY A 1 94 ? -8.333 0.995 4.863 1.00 95.81 94 GLY A C 1
ATOM 767 O O . GLY A 1 94 ? -8.149 2.161 5.200 1.00 95.81 94 GLY A O 1
ATOM 768 N N . ARG A 1 95 ? -9.345 0.649 4.055 1.00 95.50 95 ARG A N 1
ATOM 769 C CA . ARG A 1 95 ? -10.304 1.617 3.491 1.00 95.50 95 ARG A CA 1
ATOM 770 C C . ARG A 1 95 ? -11.136 2.319 4.562 1.00 95.50 95 ARG A C 1
ATOM 772 O O . ARG A 1 95 ? -11.461 3.492 4.412 1.00 95.50 95 ARG A O 1
ATOM 779 N N . SER A 1 96 ? -11.540 1.606 5.612 1.00 96.00 96 SER A N 1
ATOM 780 C CA . SER A 1 96 ? -12.285 2.186 6.735 1.00 96.00 96 SER A CA 1
ATOM 781 C C . SER A 1 96 ? -11.428 3.190 7.504 1.00 96.00 96 SER A C 1
ATOM 783 O O . SER A 1 96 ? -11.873 4.309 7.746 1.00 96.00 96 SER A O 1
ATOM 785 N N . LEU A 1 97 ? -10.177 2.831 7.808 1.00 95.38 97 LEU A N 1
ATOM 786 C CA . LEU A 1 97 ? -9.234 3.724 8.478 1.00 95.38 97 LEU A CA 1
ATOM 787 C C . LEU A 1 97 ? -8.945 4.977 7.642 1.00 95.38 97 LEU A C 1
ATOM 789 O O . LEU A 1 97 ? -9.074 6.083 8.155 1.00 95.38 97 LEU A O 1
ATOM 793 N N . ALA A 1 98 ? -8.653 4.819 6.347 1.00 94.44 98 ALA A N 1
ATOM 794 C CA . ALA A 1 98 ? -8.426 5.953 5.453 1.00 94.44 98 ALA A CA 1
ATOM 795 C C . ALA A 1 98 ? -9.633 6.909 5.409 1.00 94.44 98 ALA A C 1
ATOM 797 O O . ALA A 1 98 ? -9.459 8.121 5.483 1.00 94.44 98 ALA A O 1
ATOM 798 N N . ARG A 1 99 ? -10.867 6.380 5.375 1.00 94.38 99 ARG A N 1
ATOM 799 C CA . ARG A 1 99 ? -12.084 7.209 5.448 1.00 94.38 99 ARG A CA 1
ATOM 800 C C . ARG A 1 99 ? -12.189 8.002 6.746 1.00 94.38 99 ARG A C 1
ATOM 802 O O . ARG A 1 99 ? -12.572 9.162 6.687 1.00 94.38 99 ARG A O 1
ATOM 809 N N . LYS A 1 100 ? -11.873 7.388 7.891 1.00 94.38 100 LYS A N 1
ATOM 810 C CA . LYS A 1 100 ? -11.894 8.073 9.193 1.00 94.38 100 LYS A CA 1
ATOM 811 C C . LYS A 1 100 ? -10.888 9.216 9.228 1.00 94.38 100 LYS A C 1
ATOM 813 O O . LYS A 1 100 ? -11.262 10.322 9.578 1.00 94.38 100 LYS A O 1
ATOM 818 N N . ILE A 1 101 ? -9.659 8.952 8.790 1.00 92.19 101 ILE A N 1
ATOM 819 C CA . ILE A 1 101 ? -8.592 9.955 8.728 1.00 92.19 101 ILE A CA 1
ATOM 820 C C . ILE A 1 101 ? -9.023 11.156 7.876 1.00 92.19 101 ILE A C 1
ATOM 822 O O . ILE A 1 101 ? -8.917 12.288 8.321 1.00 92.19 101 ILE A O 1
ATOM 826 N N . MET A 1 102 ? -9.555 10.924 6.674 1.00 88.69 102 MET A N 1
ATOM 827 C CA . MET A 1 102 ? -9.997 12.022 5.803 1.00 88.69 102 MET A CA 1
ATOM 828 C C . MET A 1 102 ? -11.215 12.788 6.334 1.00 88.69 102 MET A C 1
ATOM 830 O O . MET A 1 102 ? -11.444 13.923 5.925 1.00 88.69 102 MET A O 1
ATOM 834 N N . ALA A 1 103 ? -12.049 12.151 7.158 1.00 89.62 103 ALA A N 1
ATOM 835 C CA . ALA A 1 103 ? -13.188 12.811 7.785 1.00 89.62 103 ALA A CA 1
ATOM 836 C C . ALA A 1 103 ? -12.761 13.696 8.965 1.00 89.62 103 ALA A C 1
ATOM 838 O O . ALA A 1 103 ? -13.426 14.688 9.223 1.00 89.62 103 ALA A O 1
ATOM 839 N N . ASP A 1 104 ? -11.673 13.332 9.646 1.00 85.69 104 ASP A N 1
ATOM 840 C CA . ASP A 1 104 ? -11.096 14.062 10.781 1.00 85.69 104 ASP A CA 1
ATOM 841 C C . ASP A 1 104 ? -10.290 15.302 10.342 1.00 85.69 104 ASP A C 1
ATOM 843 O O . ASP A 1 104 ? -10.183 16.269 11.082 1.00 85.69 104 ASP A O 1
ATOM 847 N N . GLU A 1 105 ? -9.776 15.316 9.105 1.00 72.06 105 GLU A N 1
ATOM 848 C CA . GLU A 1 105 ? -9.062 16.471 8.528 1.00 72.06 105 GLU A CA 1
ATOM 849 C C . GLU A 1 105 ? -9.974 17.565 7.932 1.00 72.06 105 GLU A C 1
ATOM 851 O O . GLU A 1 105 ? -9.467 18.513 7.326 1.00 72.06 105 GLU A O 1
ATOM 856 N N . LYS A 1 106 ? -11.301 17.435 8.056 1.00 55.56 106 LYS A N 1
ATOM 857 C CA . LYS A 1 106 ? -12.288 18.417 7.573 1.00 55.56 106 LYS A CA 1
ATOM 858 C C . LYS A 1 106 ? -12.826 19.292 8.693 1.00 55.56 106 LYS A C 1
ATOM 860 O O . LYS A 1 106 ? -12.988 20.502 8.421 1.00 55.56 106 LYS A O 1
#

pLDDT: mean 82.95, std 17.61, range [36.91, 96.5]

Solvent-accessible surface area (backbone atoms only — not comparable to full-atom values): 6263 Å² total; per-residue (Å²): 141,80,88,87,87,81,92,87,81,97,80,88,73,62,71,63,52,59,55,50,51,52,54,48,54,50,49,52,51,51,48,41,46,44,39,68,76,69,25,41,36,35,32,48,63,87,39,96,83,50,62,36,35,40,37,47,99,86,47,71,46,82,47,61,64,65,58,56,51,50,41,36,74,72,48,25,37,41,82,46,85,52,96,62,31,36,36,42,44,72,28,73,62,26,49,52,51,34,51,52,54,62,60,73,78,108

Foldseek 3Di:
DDDDDDDDDDDDDPVVVVVVVVVLVVLLLVLLLQLLQVWKWKFWPVDPPTFIWIDHPRDIDGDDPVSVVVCVVVVQWDWDDDPTMIIIHGDPVSNVVNVVSVVVVD

=== Feature glossary ===
The record interleaves many kinds of information about one protein. Here is each kind framed as the question it answers.

Q: What are the backbone torsion angles?
A: φ (phi) and ψ (psi) are the two rotatable backbone dihedrals per residue: φ is the C(i-1)–N–Cα–C torsion, ψ is the N–Cα–C–N(i+1) torsion, both in degrees on (−180°, 180°]. α-helical residues cluster near (−60°, −45°); β-strand residues near (−120°, +130°). A Ramachandran plot is simply a scatter of (φ, ψ) for every residue.

Q: What is the amino-acid chain?
A: This is the polypeptide sequence — one letter per residue, N-terminus first. Length ranges f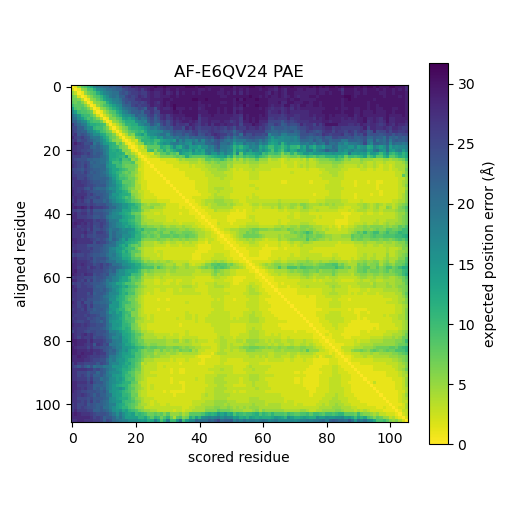rom a few dozen residues for small domains to over a thousand for large multi-domain proteins.

Q: How mobile is each atom in the crystal?
A: For experimental (PDB) structures, the B-factor (temperature factor) quantifies the positional spread of each atom in the crystal — a combination of thermal vibration and static disorder — in units of Å². High B-factors mark flexible loops or poorly resolved regions; low B-factors mark the rigid, well-ordered core.

Q: Are the domains correctly placed relative to each other?
A: Predicted Aligned Error (PAE) is an AlphaFold confidence matrix: entry (i, j) is the expected error in the position of residue j, in ångströms, when the prediction is superimposed on the true structure at residue i. Low PAE within a block of residues means that block is internally rigid and well-predicted; high PAE between two blocks means their relative placement is uncertain even if each block individually is confident.

Q: How confident is the AlphaFold model at each residue?
A: pLDDT is the predicted lDDT-Cα score: AlphaFold's confidence that the local environment of each residue (all inter-atomic distances within 15 Å) is correctly placed. It is a per-residue number between 0 and 100, with higher meaning more reliable.

Q: What family and function is it annotated with?
A: Functional annotations link the protein to curated databases. InterPro entries identify conserved domains and families by matching the sequence against member-database signatures (Pfam, PROSITE, CDD, …). Gene Ontology (GO) terms describe molecular function, biological process, and cellular component in a controlled vocabulary. CATH places the structure in a hierarchical fold classification (Class/Architecture/Topology/Homologous-superfamily). The organism is the source species.

Q: How big and how compact is the whole molecule?
A: Three whole-structure scalars: the radius of gyration (RMS distance of Cα from centroid,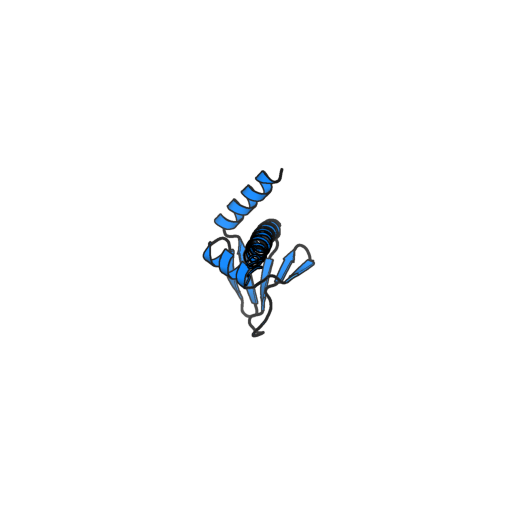 in Å), the count of Cα–Cα contacts (pairs closer than 8 Å and separated by more than four residues in sequence — i.e. tertiary, not local, contacts), and the bounding-box dimensions. Together they distinguish compact globular folds from extended fibres or disordered chains.

Q: What known structures does this most resemble?
A: The Foldseek neighbor list gives the closest experimentally determined structures in the PDB, ranked by structural alignment. TM-score near 1 means near-identical fold; near 0.3 means only rough topology match. This is how one finds what a novel AlphaFold prediction most resembles in the solved-structure universe.

Q: Which residues are buried vs exposed?
A: SASA measures how much of the protein is reachable by solvent. It is computed by rolling a water-sized probe over the atomic surface and summing the exposed area (Å²). Per-residue SASA distinguishes core (buried, low SASA) from surface (exposed, high SASA) residues; total SASA is a whole-molecule size measure.

Q: Which residues are in helices, strands, or loops?
A: Eight-state secondary structure (DSSP): H is the canonical α-helix, G the tighter 3₁₀-helix, I the wider π-helix; E/B are β-structure, T and S are turns and bends, and '-' is everything else. DSSP derives these from the pattern of m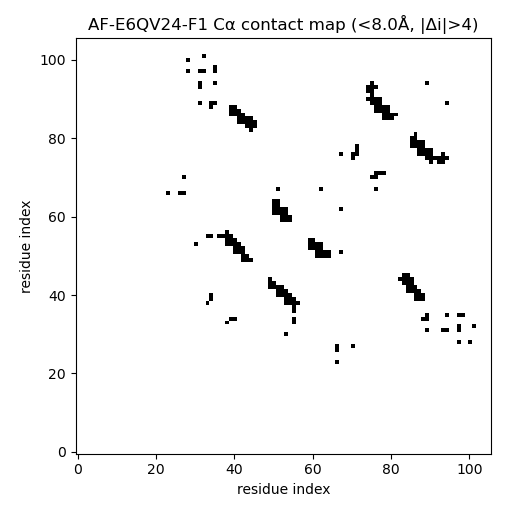ain-chain N–H···O=C hydrogen bonds, not from the sequence.

Q: Where is each backbone atom in 3D?
A: Structure coordinates are given as an mmCIF _atom_site loop: one row per atom with element, residue name, chain id, sequence number, and x/y/z position in Å. Only the four main-chain atoms per residue are included here; side chains are omitted to keep the record compact.

Q: What if only a Cα trace is available?
A: Three-state secondary structure (P-SEA) collapses the eight DSSP classes into helix (a), strand (b), and coil (c). P-SEA assigns these from Cα geometry alone — distances and angles — without requiring backbone oxygens, so it works on any Cα trace.

Q: What do the rendered images show?
A: The six renders are orthographic views along the three Cartesian axes in both directions. Representation (cartoon, sticks, or surface) and color scheme (sequence-rainbow or by-chain) vary across proteins so the training set covers all the common visualization conventions.

Q: What does the local fold look like, residue by residue?
A: Foldseek's 3Di representation compresses backbone geometry into a per-residue letter drawn from a learned twenty-state alphabet. It captures the tertiary interaction pattern around each residue — which residues are packed against it in space, regardless of where they are in sequence.

Q: What do the diagnostic plots show?
A: The contact map is a binary N×N matrix image: pixel (i, j) is dark where Cα_i and Cα_j are within 8 Å and |i−j|>4. Because the |i−j|>4 filter removes local helical contacts, off-diagonal stripes parallel to the main diagonal indicate parallel β-sheets; stripes perpendicular to it indicate antiparallel β-sheets. The Ramachandran plot scatters every residue's (φ, ψ) pair against the sterically allowed regions. The PAE heatmap renders the predicted-aligned-error matrix.